Protein AF-H8I4C6-F1 (afdb_monomer_lite)

pLDDT: mean 78.13, std 14.37, range [34.28, 95.12]

Sequence (115 aa):
MIVLVKDGQMDKLTISLKEAEKTPVDGLFRRLSTGPDGLSGEEAARRLQVYGPNKMSPLLKSLLNFGRLEDFAIMALLFINVIVKYAQEKKASDACDVLKLLIYGILEREKVELM

Foldseek 3Di:
DPQQDFPNDRDDLDDDPVRVVVAPPVRVCVSVVADPVGDDPVVVVVSCVGRNDPDDDVVVVVVVVVPPCVVVVVVVVVVVVVVVVVVVVVVVVVVVVVVVVVVVVVVVVVVVVVD

Structure (mmCIF, N/CA/C/O backbone):
data_AF-H8I4C6-F1
#
_entry.id   AF-H8I4C6-F1
#
loop_
_atom_site.group_PDB
_atom_site.id
_atom_site.type_symbol
_atom_site.label_atom_id
_atom_site.label_alt_id
_atom_site.label_comp_id
_atom_site.label_asym_id
_atom_site.label_entity_id
_atom_site.label_seq_id
_atom_site.pdbx_PDB_ins_code
_atom_site.Cartn_x
_atom_site.Cartn_y
_atom_site.Cartn_z
_atom_site.occupancy
_atom_site.B_iso_or_equiv
_atom_site.auth_seq_id
_atom_site.auth_comp_id
_atom_site.auth_asym_id
_atom_site.auth_atom_id
_atom_site.pdbx_PDB_model_num
ATOM 1 N N . MET A 1 1 ? -1.612 3.651 17.427 1.00 34.28 1 MET A N 1
ATOM 2 C CA . MET A 1 1 ? -2.306 4.428 18.474 1.00 34.28 1 MET A CA 1
ATOM 3 C C . MET A 1 1 ? -3.780 4.084 18.332 1.00 34.28 1 MET A C 1
ATOM 5 O O . MET A 1 1 ? -4.310 4.363 17.268 1.00 34.28 1 MET A O 1
ATOM 9 N N . ILE A 1 2 ? -4.409 3.377 19.278 1.00 39.47 2 ILE A N 1
ATOM 10 C CA . ILE A 1 2 ? -5.869 3.181 19.219 1.00 39.47 2 ILE A CA 1
ATOM 11 C C . ILE A 1 2 ? -6.459 4.456 19.806 1.00 39.47 2 ILE A C 1
ATOM 13 O O . ILE A 1 2 ? -6.386 4.677 21.010 1.00 39.47 2 ILE A O 1
ATOM 17 N N . VAL A 1 3 ? -6.909 5.349 18.929 1.00 43.34 3 VAL A N 1
ATOM 18 C CA . VAL A 1 3 ? -7.468 6.639 19.328 1.00 43.34 3 VAL A CA 1
ATOM 19 C C . VAL A 1 3 ? -8.973 6.496 19.324 1.00 43.34 3 VAL A C 1
ATOM 21 O O . VAL A 1 3 ? -9.590 6.339 18.275 1.00 43.34 3 VAL A O 1
ATOM 24 N N . LEU A 1 4 ? -9.548 6.526 20.512 1.00 49.91 4 LEU A N 1
ATOM 25 C CA . LEU A 1 4 ? -10.977 6.630 20.707 1.00 49.91 4 LEU A CA 1
ATOM 26 C C . LEU A 1 4 ? -11.306 8.129 20.746 1.00 49.91 4 LEU A C 1
ATOM 28 O O . LEU A 1 4 ? -11.043 8.796 21.742 1.00 49.91 4 LEU A O 1
ATOM 32 N N . VAL A 1 5 ? -11.765 8.679 19.618 1.00 44.53 5 VAL A N 1
ATOM 33 C CA . VAL A 1 5 ? -12.043 10.117 19.460 1.00 44.53 5 VAL A CA 1
ATOM 34 C C . VAL A 1 5 ? -13.530 10.363 19.679 1.00 44.53 5 VAL A C 1
ATOM 36 O O . VAL A 1 5 ? -14.341 9.833 18.928 1.00 44.53 5 VAL A O 1
ATOM 39 N N . LYS A 1 6 ? -13.873 11.192 20.669 1.00 45.62 6 LYS A N 1
ATOM 40 C CA . LYS A 1 6 ? -15.201 11.794 20.819 1.00 45.62 6 LYS A CA 1
ATOM 41 C C . LYS A 1 6 ? -15.058 13.301 20.602 1.00 45.62 6 LYS A C 1
ATOM 43 O O . LYS A 1 6 ? -14.261 13.931 21.289 1.00 45.62 6 LYS A O 1
ATOM 48 N N . ASP A 1 7 ? -15.771 13.859 19.626 1.00 45.28 7 ASP A N 1
ATOM 49 C CA . ASP A 1 7 ? -15.976 15.309 19.439 1.00 45.28 7 ASP A CA 1
ATOM 50 C C . ASP A 1 7 ? -14.719 16.202 19.565 1.00 45.28 7 ASP A C 1
ATOM 52 O O . ASP A 1 7 ? -14.766 17.302 20.113 1.00 45.28 7 ASP A O 1
ATOM 56 N N . GLY A 1 8 ? -13.563 15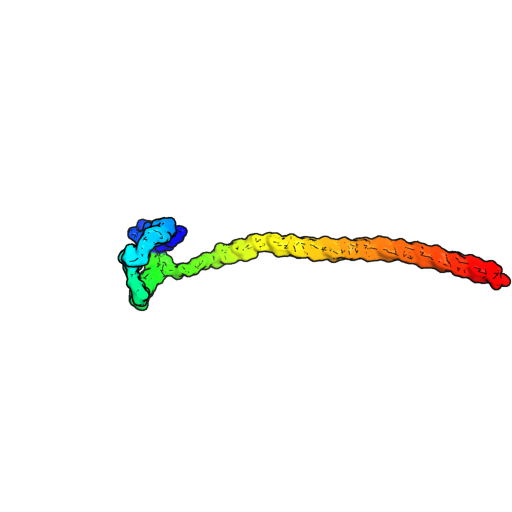.733 19.078 1.00 48.84 8 GLY A N 1
ATOM 57 C CA . GLY A 1 8 ? -12.315 16.507 19.107 1.00 48.84 8 GLY A CA 1
ATOM 58 C C . GLY A 1 8 ? -11.712 16.736 20.501 1.00 48.84 8 GLY A C 1
ATOM 59 O O . GLY A 1 8 ? -10.747 17.490 20.611 1.00 48.84 8 GLY A O 1
ATOM 60 N N . GLN A 1 9 ? -12.219 16.077 21.549 1.00 43.62 9 GLN A N 1
ATOM 61 C CA . GLN A 1 9 ? -11.643 16.111 22.894 1.00 43.62 9 GLN A CA 1
ATOM 62 C C . GLN A 1 9 ? -11.109 14.731 23.306 1.00 43.62 9 GLN A C 1
ATOM 64 O O . GLN A 1 9 ? -11.763 13.700 23.152 1.00 43.62 9 GLN A O 1
ATOM 69 N N . MET A 1 10 ? -9.867 14.716 23.800 1.00 46.31 10 MET A N 1
ATOM 70 C CA . MET A 1 10 ? -9.168 13.515 24.261 1.00 46.31 10 MET A CA 1
ATOM 71 C C . MET A 1 10 ? -9.674 13.114 25.649 1.00 46.31 10 MET A C 1
ATOM 73 O O . MET A 1 10 ? -9.198 13.677 26.632 1.00 46.31 10 MET A O 1
ATOM 77 N N . ASP A 1 11 ? -10.592 12.144 25.745 1.00 47.31 11 ASP A N 1
ATOM 78 C CA . ASP A 1 11 ? -11.107 11.699 27.046 1.00 47.31 11 ASP A CA 1
ATOM 79 C C . ASP A 1 11 ? -10.801 10.225 27.416 1.00 47.31 11 ASP A C 1
ATOM 81 O O . ASP A 1 11 ? -11.016 9.270 26.667 1.00 47.31 11 ASP A O 1
ATOM 85 N N . LYS A 1 12 ? -10.240 10.129 28.627 1.00 49.78 12 LYS A N 1
ATOM 86 C CA . LYS A 1 12 ? -9.894 9.080 29.614 1.00 49.78 12 LYS A CA 1
ATOM 87 C C . LYS A 1 12 ? -9.632 7.587 29.307 1.00 49.78 12 LYS A C 1
ATOM 89 O O . LYS A 1 12 ? -9.183 6.915 30.234 1.00 49.78 12 LYS A O 1
ATOM 94 N N . LEU A 1 13 ? -9.816 7.028 28.106 1.00 56.06 13 LEU A N 1
ATOM 95 C CA . LEU A 1 13 ? -9.527 5.589 27.844 1.00 56.06 13 LEU A CA 1
ATOM 96 C C . LEU A 1 13 ? -8.353 5.323 26.881 1.00 56.06 13 LEU A C 1
ATOM 98 O O . LEU A 1 13 ? -8.287 4.297 26.202 1.00 56.06 13 LEU A O 1
ATOM 102 N N . THR A 1 14 ? -7.390 6.236 26.826 1.00 59.62 14 THR A N 1
ATOM 103 C CA . THR A 1 14 ? -6.255 6.140 25.901 1.00 59.62 14 THR A CA 1
ATOM 104 C C . THR A 1 14 ? -5.163 5.222 26.455 1.00 59.62 14 THR A C 1
ATOM 106 O O . THR A 1 14 ? -4.281 5.673 27.181 1.00 59.62 14 THR A O 1
ATOM 109 N N . ILE A 1 15 ? -5.190 3.934 26.101 1.00 70.25 15 ILE A N 1
ATOM 110 C CA . ILE A 1 15 ? -4.038 3.038 26.302 1.00 70.25 15 ILE A CA 1
ATOM 111 C C . ILE A 1 15 ? -3.113 3.091 25.081 1.00 70.25 15 ILE A C 1
ATOM 113 O O . ILE A 1 15 ? -3.555 3.009 23.931 1.00 70.25 15 ILE A O 1
ATOM 117 N N . SER A 1 16 ? -1.807 3.226 25.308 1.00 76.62 16 SER A N 1
ATOM 118 C CA . SER A 1 16 ? -0.822 3.120 24.226 1.00 76.62 16 SER A CA 1
ATOM 119 C C . SER A 1 16 ? -0.730 1.673 23.728 1.00 76.62 16 SER A C 1
ATOM 121 O O . SER A 1 16 ? -0.839 0.741 24.517 1.00 76.62 16 SER A O 1
ATOM 123 N N . LEU A 1 17 ? -0.464 1.455 22.432 1.00 77.38 17 LEU A N 1
ATOM 124 C CA . LEU A 1 17 ? -0.286 0.099 21.878 1.00 77.38 17 LEU A CA 1
ATOM 125 C C . LEU A 1 17 ? 0.832 -0.672 22.596 1.00 77.38 17 LEU A C 1
ATOM 127 O O . LEU A 1 17 ? 0.648 -1.828 22.954 1.00 77.38 17 LEU A O 1
ATOM 131 N N . LYS A 1 18 ? 1.952 0.004 22.878 1.00 79.69 18 LYS A N 1
ATOM 132 C CA . LYS A 1 18 ? 3.095 -0.577 23.605 1.00 79.69 18 LYS A CA 1
ATOM 133 C C . LYS A 1 18 ? 2.762 -0.936 25.053 1.00 79.69 18 LYS A C 1
ATOM 135 O O . LYS A 1 18 ? 3.448 -1.741 25.671 1.00 79.69 18 LYS A O 1
ATOM 140 N N . GLU A 1 19 ? 1.764 -0.272 25.618 1.00 81.38 19 GLU A N 1
ATOM 141 C CA . GLU A 1 19 ? 1.310 -0.490 26.985 1.00 81.38 19 GLU A CA 1
ATOM 142 C C . GLU A 1 19 ? 0.271 -1.613 27.030 1.00 81.38 19 GLU A C 1
ATOM 144 O O . GLU A 1 19 ? 0.350 -2.489 27.886 1.00 81.38 19 GLU A O 1
ATOM 149 N N . ALA A 1 20 ? -0.646 -1.638 26.059 1.00 84.12 20 ALA A N 1
ATOM 150 C CA . ALA A 1 20 ? -1.619 -2.706 25.867 1.00 84.12 20 ALA A CA 1
ATOM 151 C C . ALA A 1 20 ? -0.936 -4.064 25.653 1.00 84.12 20 ALA A C 1
ATOM 153 O O . ALA A 1 20 ? -1.316 -5.034 26.293 1.00 84.12 20 ALA A O 1
ATOM 154 N N . GLU A 1 21 ? 0.118 -4.109 24.833 1.00 86.00 21 GLU A N 1
ATOM 155 C CA . GLU A 1 21 ? 0.906 -5.320 24.555 1.00 86.00 21 GLU A CA 1
ATOM 156 C C . GLU A 1 21 ? 1.509 -5.950 25.821 1.00 86.00 21 GLU A C 1
ATOM 158 O O . GLU A 1 21 ? 1.609 -7.167 25.936 1.00 86.00 21 GLU A O 1
ATOM 163 N N . LYS A 1 22 ? 1.885 -5.116 26.795 1.00 89.62 22 LYS A N 1
ATOM 164 C CA . LYS A 1 22 ? 2.483 -5.547 28.067 1.00 89.62 22 LYS A CA 1
ATOM 165 C C . LYS A 1 22 ? 1.452 -5.791 29.167 1.00 89.62 22 LYS A C 1
ATOM 167 O O . LYS A 1 22 ? 1.811 -6.269 30.241 1.00 89.62 22 LYS A O 1
ATOM 172 N N . THR A 1 23 ? 0.196 -5.413 28.943 1.00 86.75 23 THR A N 1
ATOM 173 C CA . THR A 1 23 ? -0.859 -5.524 29.950 1.00 86.75 23 THR A CA 1
ATOM 174 C C . THR A 1 23 ? -1.477 -6.922 29.873 1.00 86.75 23 THR A C 1
ATOM 176 O O . THR A 1 23 ? -1.896 -7.334 28.792 1.00 86.75 23 THR A O 1
ATOM 179 N N . PRO A 1 24 ? -1.584 -7.662 30.992 1.00 89.19 24 PRO A N 1
ATOM 180 C CA . PRO A 1 24 ? -2.271 -8.949 30.996 1.00 89.19 24 PRO A CA 1
ATOM 181 C C . PRO A 1 24 ? -3.750 -8.783 30.621 1.00 89.19 24 PRO A C 1
ATOM 183 O O . PRO A 1 24 ? -4.359 -7.741 30.880 1.00 89.19 24 PRO A O 1
ATOM 186 N N . VAL A 1 25 ? -4.337 -9.830 30.042 1.00 87.06 25 VAL A N 1
ATOM 187 C CA . VAL A 1 25 ? -5.695 -9.821 29.469 1.00 87.06 25 VAL A CA 1
ATOM 188 C C . VAL A 1 25 ? -6.751 -9.317 30.466 1.00 87.06 25 VAL A C 1
ATOM 190 O O . VAL A 1 25 ? -7.546 -8.444 30.127 1.00 87.06 25 VAL A O 1
ATOM 193 N N . ASP A 1 26 ? -6.692 -9.738 31.731 1.00 87.38 26 ASP A N 1
ATOM 194 C CA . ASP A 1 26 ? -7.621 -9.273 32.779 1.00 87.38 26 ASP A CA 1
ATOM 195 C C . ASP A 1 26 ? -7.483 -7.774 33.101 1.00 87.38 26 ASP A C 1
ATOM 197 O O . ASP A 1 26 ? -8.429 -7.100 33.523 1.00 87.38 26 ASP A O 1
ATOM 201 N N . GLY A 1 27 ? -6.277 -7.229 32.931 1.00 85.25 27 GLY A N 1
ATOM 202 C CA . GLY A 1 27 ? -6.009 -5.798 33.052 1.00 85.25 27 GLY A CA 1
ATOM 203 C C . GLY A 1 27 ? -6.590 -5.013 31.876 1.00 85.25 27 GLY A C 1
ATOM 204 O O . GLY A 1 27 ? -7.157 -3.937 32.076 1.00 85.25 27 GLY A O 1
ATOM 205 N N . LEU A 1 28 ? -6.509 -5.577 30.668 1.00 85.88 28 LEU A N 1
ATOM 206 C CA . LEU A 1 28 ? -7.124 -5.020 29.462 1.00 85.88 28 LEU A CA 1
ATOM 207 C C . LEU A 1 28 ? -8.650 -5.018 29.555 1.00 85.88 28 LEU A C 1
ATOM 209 O O . LEU A 1 28 ? -9.261 -3.998 29.247 1.00 85.88 28 LEU A O 1
ATOM 213 N N . PHE A 1 29 ? -9.260 -6.098 30.045 1.00 89.00 29 PHE A N 1
ATOM 214 C CA . PHE A 1 29 ? -10.707 -6.194 30.256 1.00 89.00 29 PHE A CA 1
ATOM 215 C C . PHE A 1 29 ? -11.243 -5.103 31.178 1.00 89.00 29 PHE A C 1
ATOM 217 O O . PHE A 1 29 ? -12.181 -4.386 30.819 1.00 89.00 29 PHE A O 1
ATOM 224 N N . ARG A 1 30 ? -10.581 -4.884 32.319 1.00 84.81 30 ARG A N 1
ATOM 225 C CA . ARG A 1 30 ? -10.939 -3.789 33.230 1.00 84.81 30 ARG A CA 1
ATOM 226 C C . ARG A 1 30 ? -10.757 -2.419 32.588 1.00 84.81 30 ARG A C 1
ATOM 228 O O . ARG A 1 30 ? -11.651 -1.584 32.676 1.00 84.81 30 ARG A O 1
ATOM 235 N N . ARG A 1 31 ? -9.626 -2.185 31.916 1.00 81.81 31 ARG A N 1
ATOM 236 C CA . ARG A 1 31 ? -9.342 -0.893 31.270 1.00 81.81 31 ARG A CA 1
ATOM 237 C C . ARG A 1 31 ? -10.298 -0.570 30.129 1.00 81.81 31 ARG A C 1
ATOM 239 O O . ARG A 1 31 ? -10.707 0.575 30.012 1.00 81.81 31 ARG A O 1
ATOM 246 N N . LEU A 1 32 ? -10.660 -1.554 29.312 1.00 84.50 32 LEU A N 1
ATOM 247 C CA . LEU A 1 32 ? -11.555 -1.392 28.162 1.00 84.50 32 LEU A CA 1
ATOM 248 C C . LEU A 1 32 ? -13.033 -1.606 28.512 1.00 84.50 32 LEU A C 1
ATOM 250 O O . LEU A 1 32 ? -13.882 -1.555 27.617 1.00 84.50 32 LEU A O 1
ATOM 254 N N . SER A 1 33 ? -13.339 -1.842 29.794 1.00 82.31 33 SER A N 1
ATOM 255 C CA . SER A 1 33 ? -14.686 -2.135 30.294 1.00 82.31 33 SER A CA 1
ATOM 256 C C . SER A 1 33 ? -15.382 -3.204 29.441 1.00 82.31 33 SER A C 1
ATOM 258 O O . SER A 1 33 ? -16.461 -2.977 28.903 1.00 82.31 33 SER A O 1
ATOM 260 N N . THR A 1 34 ? -14.705 -4.329 29.217 1.00 86.38 34 THR A N 1
ATOM 261 C CA . THR A 1 34 ? -15.199 -5.466 28.424 1.00 86.38 34 THR A CA 1
ATOM 262 C C . THR A 1 34 ? -14.824 -6.766 29.119 1.00 86.38 34 THR A C 1
ATOM 264 O O . THR A 1 34 ? -13.911 -6.777 29.939 1.00 86.38 34 THR A O 1
ATOM 267 N N . GLY A 1 35 ? -15.528 -7.851 28.812 1.00 87.38 35 GLY A N 1
ATOM 268 C CA . GLY A 1 35 ? -15.271 -9.168 29.389 1.00 87.38 35 GLY A CA 1
ATOM 269 C C . GLY A 1 35 ? -14.955 -10.232 28.337 1.00 87.38 35 GLY A C 1
ATOM 270 O O . GLY A 1 35 ? -14.929 -9.922 27.142 1.00 87.38 35 GLY A O 1
ATOM 271 N N . PRO A 1 36 ? -14.750 -11.487 28.776 1.00 85.75 36 PRO A N 1
ATOM 272 C CA . PRO A 1 36 ? -14.543 -12.630 27.886 1.00 85.75 36 PRO A CA 1
ATOM 273 C C . PRO A 1 36 ? -15.745 -12.889 26.963 1.00 85.75 36 PRO A C 1
ATOM 275 O O . PRO A 1 36 ? -15.550 -13.294 25.822 1.00 85.75 36 PRO A O 1
ATOM 278 N N . ASP A 1 37 ? -16.961 -12.564 27.412 1.00 88.88 37 ASP A N 1
ATOM 279 C CA . ASP A 1 37 ? -18.194 -12.666 26.616 1.00 88.88 37 ASP A CA 1
ATOM 280 C C . ASP A 1 37 ? -18.391 -11.484 25.641 1.00 88.88 37 ASP A C 1
ATOM 282 O O . ASP A 1 37 ? -19.366 -11.432 24.892 1.00 88.88 37 ASP A O 1
ATOM 286 N N . GLY A 1 38 ? -17.465 -10.518 25.633 1.00 87.75 38 GLY A N 1
ATOM 287 C CA . GLY A 1 38 ? -17.513 -9.331 24.782 1.00 87.75 38 GLY A CA 1
ATOM 288 C C . GLY A 1 38 ? -18.365 -8.189 25.345 1.00 87.75 38 GLY A C 1
ATOM 289 O O . GLY A 1 38 ? -18.467 -7.996 26.558 1.00 87.75 38 GLY A O 1
ATOM 290 N N . LEU A 1 39 ? -18.924 -7.377 24.441 1.00 88.38 39 LEU A N 1
ATOM 291 C CA . LEU A 1 39 ? -19.799 -6.245 24.762 1.00 88.38 39 LEU A CA 1
ATOM 292 C C . LEU A 1 39 ? -21.262 -6.622 24.530 1.00 88.38 39 LEU A C 1
ATOM 294 O O . LEU A 1 39 ? -21.582 -7.314 23.565 1.00 88.38 39 LEU A O 1
ATOM 298 N N . SER A 1 40 ? -22.163 -6.088 25.355 1.00 90.62 40 SER A N 1
ATOM 299 C CA . SER A 1 40 ? -23.596 -6.165 25.067 1.00 90.62 40 SER A CA 1
ATOM 300 C C . SER A 1 40 ? -23.947 -5.329 23.830 1.00 90.62 40 SER A C 1
ATOM 302 O O . SER A 1 40 ? -23.260 -4.357 23.505 1.00 90.62 40 SER A O 1
ATOM 304 N N . GLY A 1 41 ? -25.042 -5.673 23.143 1.00 89.69 41 GLY A N 1
ATOM 305 C CA . GLY A 1 41 ? -25.496 -4.927 21.962 1.00 89.69 41 GLY A CA 1
ATOM 306 C C . GLY A 1 41 ? -25.766 -3.445 22.251 1.00 89.69 41 GLY A C 1
ATOM 307 O O . GLY A 1 41 ? -25.414 -2.581 21.450 1.00 89.69 41 GLY A O 1
ATOM 308 N N . GLU A 1 42 ? -26.309 -3.140 23.430 1.00 90.06 42 GLU A N 1
ATOM 309 C CA . GLU A 1 42 ? -26.544 -1.769 23.900 1.00 90.06 42 GLU A CA 1
ATOM 310 C C . GLU A 1 42 ? -25.237 -0.997 24.112 1.00 90.06 42 GLU A C 1
ATOM 312 O O . GLU A 1 42 ? -25.120 0.166 23.726 1.00 90.06 42 GLU A O 1
ATOM 317 N N . GLU A 1 43 ? -24.233 -1.647 24.704 1.00 86.25 43 GLU A N 1
ATOM 318 C CA . GLU A 1 43 ? -22.933 -1.038 24.964 1.00 86.25 43 GLU A CA 1
ATOM 319 C C . GLU A 1 43 ? -22.132 -0.842 23.673 1.00 86.25 43 GLU A C 1
ATOM 321 O O . GLU A 1 43 ? -21.522 0.208 23.467 1.00 86.25 43 GLU A O 1
ATOM 326 N N . ALA A 1 44 ? -22.193 -1.803 22.753 1.00 88.06 44 ALA A N 1
ATOM 327 C CA . ALA A 1 44 ? -21.613 -1.669 21.423 1.00 88.06 44 ALA A CA 1
ATOM 328 C C . ALA A 1 44 ? -22.256 -0.510 20.638 1.00 88.06 44 ALA A C 1
ATOM 330 O O . ALA A 1 44 ? -21.539 0.285 20.027 1.00 88.06 44 ALA A O 1
ATOM 331 N N . ALA A 1 45 ? -23.585 -0.364 20.701 1.00 89.06 45 ALA A N 1
ATOM 332 C CA . ALA A 1 45 ? -24.301 0.744 20.069 1.00 89.06 45 ALA A CA 1
ATOM 333 C C . ALA A 1 45 ? -23.906 2.102 20.673 1.00 89.06 45 ALA A C 1
ATOM 335 O O . ALA A 1 45 ? -23.637 3.046 19.925 1.00 89.06 45 ALA A O 1
ATOM 336 N N . ARG A 1 46 ? -23.784 2.191 22.008 1.00 87.25 46 ARG A N 1
ATOM 337 C CA . ARG A 1 46 ? -23.270 3.392 22.690 1.00 87.25 46 ARG A CA 1
ATOM 338 C C . ARG A 1 46 ? -21.864 3.749 22.216 1.00 87.25 46 ARG A C 1
ATOM 340 O O . ARG A 1 46 ? -21.616 4.894 21.845 1.00 87.25 46 ARG A O 1
ATOM 347 N N . ARG A 1 47 ? -20.948 2.779 22.163 1.00 88.44 47 ARG A N 1
ATOM 348 C CA . ARG A 1 47 ? -19.569 3.013 21.700 1.00 88.44 47 ARG A CA 1
ATOM 349 C C . ARG A 1 47 ? -19.505 3.438 20.240 1.00 88.44 47 ARG A C 1
ATOM 351 O O . ARG A 1 47 ? -18.705 4.308 19.911 1.00 88.44 47 ARG A O 1
ATOM 358 N N . LEU A 1 48 ? -20.352 2.879 19.378 1.00 88.31 48 LEU A N 1
ATOM 359 C CA . LEU A 1 48 ? -20.404 3.259 17.967 1.00 88.31 48 LEU A CA 1
ATOM 360 C C . LEU A 1 48 ? -20.873 4.710 17.778 1.00 88.31 48 LEU A C 1
ATOM 362 O O . LEU A 1 48 ? -20.352 5.397 16.905 1.00 88.31 48 LEU A O 1
ATOM 366 N N . GLN A 1 49 ? -21.812 5.188 18.602 1.00 85.12 49 GLN A N 1
ATOM 367 C CA . GLN A 1 49 ? -22.233 6.596 18.598 1.00 85.12 49 GLN A CA 1
ATOM 368 C C . GLN A 1 49 ? -21.133 7.531 19.113 1.00 85.12 49 GLN A C 1
ATOM 370 O O . GLN A 1 49 ? -20.964 8.622 18.583 1.00 85.12 49 GLN A O 1
ATOM 375 N N . VAL A 1 50 ? -20.384 7.102 20.133 1.00 82.44 50 VAL A N 1
ATOM 376 C CA . VAL A 1 50 ? -19.352 7.926 20.779 1.00 82.44 50 VAL A CA 1
ATOM 377 C C . VAL A 1 50 ? -18.064 8.015 19.957 1.00 82.44 50 VAL A C 1
ATOM 379 O O . VAL A 1 50 ? -17.486 9.092 19.860 1.00 82.44 50 VAL A O 1
ATOM 382 N N . TYR A 1 51 ? -17.602 6.900 19.390 1.00 81.62 51 TYR A N 1
ATOM 383 C CA . TYR A 1 51 ? -16.300 6.810 18.716 1.00 81.62 51 TYR A CA 1
ATOM 384 C C . TYR A 1 51 ? -16.396 6.756 17.192 1.00 81.62 51 TYR A C 1
ATOM 386 O O . TYR A 1 51 ? -15.388 6.884 16.498 1.00 81.62 51 TYR A O 1
ATOM 394 N N . GLY A 1 52 ? -17.601 6.551 16.664 1.00 83.62 52 GLY A N 1
ATOM 395 C CA . GLY A 1 52 ? -17.826 6.385 15.240 1.00 83.62 52 GLY A CA 1
ATOM 396 C C . GLY A 1 52 ? -17.352 5.030 14.695 1.00 83.62 52 GLY A C 1
ATOM 397 O O . GLY A 1 52 ? -16.820 4.175 15.411 1.00 83.62 52 GLY A O 1
ATOM 398 N N . PRO A 1 53 ? -17.579 4.789 13.396 1.00 85.12 53 PRO A N 1
ATOM 399 C CA . PRO A 1 53 ? -17.172 3.556 12.743 1.00 85.12 53 PRO A CA 1
ATOM 400 C C . PRO A 1 53 ? -15.646 3.472 12.616 1.00 85.12 53 PRO A C 1
ATOM 402 O O . PRO A 1 53 ? -15.011 4.361 12.052 1.00 85.12 53 PRO A O 1
ATOM 405 N N . ASN A 1 54 ? -15.064 2.344 13.034 1.00 86.38 54 ASN A N 1
ATOM 406 C CA . ASN A 1 54 ? -13.648 2.036 12.812 1.00 86.38 54 ASN A CA 1
ATOM 407 C C . ASN A 1 54 ? -13.396 1.638 11.344 1.00 86.38 54 ASN A C 1
ATOM 409 O O . ASN A 1 54 ? -13.175 0.470 11.020 1.00 86.38 54 ASN A O 1
ATOM 413 N N . LYS A 1 55 ? -13.509 2.602 10.430 1.00 79.94 55 LYS A N 1
ATOM 414 C CA . LYS A 1 55 ? -13.220 2.433 9.003 1.00 79.94 55 LYS A CA 1
ATOM 415 C C . LYS A 1 55 ? -12.127 3.411 8.600 1.00 79.94 55 LYS A C 1
ATOM 417 O O . LYS A 1 55 ? -12.161 4.581 8.964 1.00 79.94 55 LYS A O 1
ATOM 422 N N . MET A 1 56 ? -11.171 2.931 7.810 1.00 70.44 56 MET A N 1
ATOM 423 C CA . MET A 1 56 ? -10.181 3.805 7.182 1.00 70.44 56 MET A CA 1
ATOM 424 C C . MET A 1 56 ? -10.873 4.779 6.229 1.00 70.44 56 MET A C 1
ATOM 426 O O . MET A 1 56 ? -11.825 4.405 5.536 1.00 70.44 56 MET A O 1
ATOM 430 N N . SER A 1 57 ? -10.380 6.017 6.177 1.00 78.44 57 SER A N 1
ATOM 431 C CA . SER A 1 57 ? -10.950 7.020 5.286 1.00 78.44 57 SER A CA 1
ATOM 432 C C . SER A 1 57 ? -10.783 6.592 3.818 1.00 78.44 57 SER A C 1
ATOM 434 O O . SER A 1 57 ? -9.743 6.037 3.438 1.00 78.44 57 SER A O 1
ATOM 436 N N . PRO A 1 58 ? -11.790 6.842 2.963 1.00 75.06 58 PRO A N 1
ATOM 437 C CA . PRO A 1 58 ? -11.713 6.501 1.543 1.00 75.06 58 PRO A CA 1
ATOM 438 C C . PRO A 1 58 ? -10.555 7.226 0.843 1.00 75.06 58 PRO A C 1
ATOM 440 O O . PRO A 1 58 ? -9.965 6.685 -0.089 1.00 75.06 58 PRO A O 1
ATOM 443 N N . LEU A 1 59 ? -10.174 8.405 1.344 1.00 74.94 59 LEU A N 1
ATOM 444 C CA . LEU A 1 59 ? -9.032 9.166 0.849 1.00 74.94 59 LEU A CA 1
ATOM 445 C C . LEU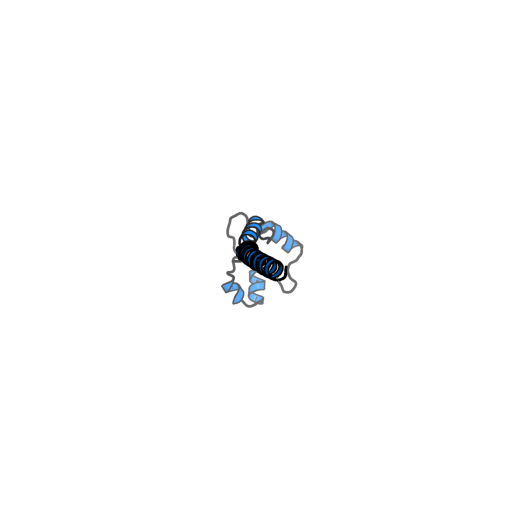 A 1 59 ? -7.708 8.416 1.066 1.00 74.94 59 LEU A C 1
ATOM 447 O O . LEU A 1 59 ? -6.929 8.280 0.128 1.00 74.94 59 LEU A O 1
ATOM 451 N N . LEU A 1 60 ? -7.478 7.861 2.264 1.00 73.44 60 LEU A N 1
ATOM 452 C CA . LEU A 1 60 ? -6.282 7.055 2.539 1.00 73.44 60 LEU A CA 1
ATOM 453 C C . LEU A 1 60 ? -6.251 5.774 1.702 1.00 73.44 60 LEU A C 1
ATOM 455 O O . LEU A 1 60 ? -5.192 5.397 1.209 1.00 73.44 60 LEU A O 1
ATOM 459 N N . LYS A 1 61 ? -7.407 5.127 1.502 1.00 74.56 61 LYS A N 1
ATOM 460 C CA . LYS A 1 61 ? -7.512 3.968 0.603 1.00 74.56 61 LYS A CA 1
ATOM 461 C C . LYS A 1 61 ? -7.117 4.315 -0.832 1.00 74.56 61 LYS A C 1
ATOM 463 O O . LYS A 1 61 ? -6.405 3.545 -1.465 1.00 74.56 61 LYS A O 1
ATOM 468 N N . SER A 1 62 ? -7.568 5.465 -1.331 1.00 70.38 62 SER A N 1
ATOM 469 C CA . SER A 1 62 ? -7.229 5.929 -2.678 1.00 70.38 62 SER A CA 1
ATOM 470 C C . SER A 1 62 ? -5.727 6.207 -2.811 1.00 70.38 62 SER A C 1
ATOM 472 O O . SER A 1 62 ? -5.085 5.714 -3.734 1.00 70.38 62 SER A O 1
ATOM 474 N N . LEU A 1 63 ? -5.132 6.904 -1.840 1.00 70.69 63 LEU A N 1
ATOM 475 C CA . LEU A 1 63 ? -3.697 7.212 -1.843 1.00 70.69 63 LEU A CA 1
ATOM 476 C C . LEU A 1 63 ? -2.811 5.960 -1.764 1.00 70.69 63 LEU A C 1
ATOM 478 O O . LEU A 1 63 ? -1.787 5.897 -2.440 1.00 70.69 63 LEU A O 1
ATOM 482 N N . LEU A 1 64 ? -3.213 4.944 -0.993 1.00 70.62 64 LEU A N 1
ATOM 483 C CA . LEU A 1 64 ? -2.473 3.683 -0.898 1.00 70.62 64 LEU A CA 1
ATOM 484 C C . LEU A 1 64 ? -2.471 2.908 -2.229 1.00 70.62 64 LEU A C 1
ATOM 486 O O . LEU A 1 64 ? -1.482 2.262 -2.561 1.00 70.62 64 LEU A O 1
ATOM 490 N N . ASN A 1 65 ? -3.540 3.020 -3.023 1.00 67.06 65 ASN A N 1
ATOM 491 C CA . ASN A 1 65 ? -3.608 2.408 -4.352 1.00 67.06 65 ASN A CA 1
ATOM 492 C C . ASN A 1 65 ? -2.741 3.137 -5.391 1.00 67.06 65 ASN A C 1
ATOM 494 O O . ASN A 1 65 ? -2.163 2.485 -6.257 1.00 67.06 65 ASN A O 1
ATOM 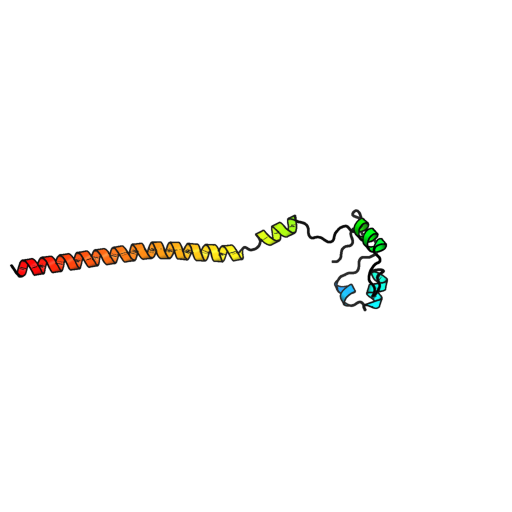498 N N . PHE A 1 66 ? -2.627 4.466 -5.309 1.00 62.72 66 PHE A N 1
ATOM 499 C CA . PHE A 1 66 ? -1.789 5.258 -6.222 1.00 62.72 66 PHE A CA 1
ATOM 500 C C . PHE A 1 66 ? -0.282 5.016 -6.030 1.00 62.72 66 PHE A C 1
ATOM 502 O O . PHE A 1 66 ? 0.500 5.247 -6.948 1.00 62.72 66 PHE A O 1
ATOM 509 N N . GLY A 1 67 ? 0.131 4.532 -4.856 1.00 57.84 67 GLY A N 1
ATOM 510 C CA . GLY A 1 67 ? 1.532 4.291 -4.503 1.00 57.84 67 GLY A CA 1
ATOM 511 C C . GLY A 1 67 ? 2.162 3.016 -5.074 1.00 57.84 67 GLY A C 1
ATO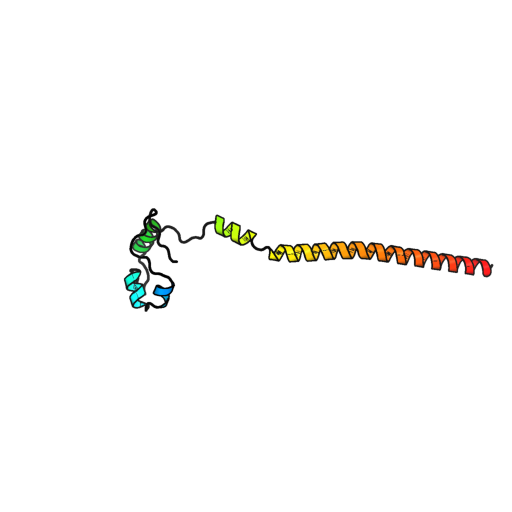M 512 O O . GLY A 1 67 ? 3.339 2.780 -4.810 1.00 57.84 67 GLY A O 1
ATOM 513 N N . ARG A 1 68 ? 1.444 2.197 -5.860 1.00 64.06 68 ARG A N 1
ATOM 514 C CA . ARG A 1 68 ? 2.003 1.005 -6.536 1.00 64.06 68 ARG A CA 1
ATOM 515 C C . ARG A 1 68 ? 2.879 1.379 -7.739 1.00 64.06 68 ARG A C 1
ATOM 517 O O . ARG A 1 68 ? 2.690 0.891 -8.851 1.00 64.06 68 ARG A O 1
ATOM 524 N N . LEU A 1 69 ? 3.866 2.249 -7.521 1.00 59.56 69 LEU A N 1
ATOM 525 C CA . LEU A 1 69 ? 4.787 2.691 -8.567 1.00 59.56 69 LEU A CA 1
ATOM 526 C C . LEU A 1 69 ? 5.581 1.526 -9.199 1.00 59.56 69 LEU A C 1
ATOM 528 O O . LEU A 1 69 ? 6.094 1.649 -10.308 1.00 59.56 69 LEU A O 1
ATOM 532 N N . GLU A 1 70 ? 5.631 0.380 -8.517 1.00 67.19 70 GLU A N 1
ATOM 533 C CA . GLU A 1 70 ? 6.193 -0.890 -8.989 1.00 67.19 70 GLU A CA 1
ATOM 534 C C . GLU A 1 70 ? 5.552 -1.371 -10.302 1.00 67.19 70 GLU A C 1
ATOM 536 O O . GLU A 1 70 ? 6.244 -1.912 -11.167 1.00 67.19 70 GLU A O 1
ATOM 541 N N . ASP A 1 71 ? 4.263 -1.090 -10.520 1.00 71.19 71 ASP A N 1
ATOM 542 C CA . ASP A 1 71 ? 3.576 -1.479 -11.754 1.00 71.19 71 ASP A CA 1
ATOM 543 C C . ASP A 1 71 ? 4.060 -0.658 -12.970 1.00 71.19 71 ASP A C 1
ATOM 545 O O . ASP A 1 71 ? 4.017 -1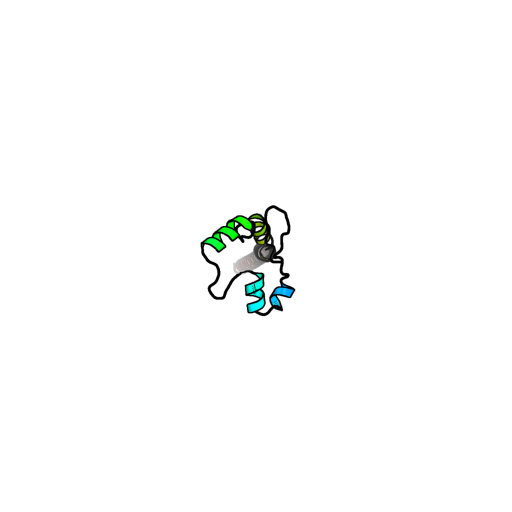.144 -14.105 1.00 71.19 71 ASP A O 1
ATOM 549 N N . PHE A 1 72 ? 4.596 0.556 -12.762 1.00 81.12 72 PHE A N 1
ATOM 550 C CA . PHE A 1 72 ? 5.184 1.345 -13.854 1.00 81.12 72 PHE A CA 1
ATOM 551 C C . PHE A 1 72 ? 6.474 0.724 -14.378 1.00 81.12 72 PHE A C 1
ATOM 553 O O . PHE A 1 72 ? 6.734 0.809 -15.577 1.00 81.12 72 PHE A O 1
ATOM 560 N N . ALA A 1 73 ? 7.265 0.072 -13.522 1.00 84.62 73 ALA A N 1
ATOM 561 C CA . ALA A 1 73 ? 8.483 -0.605 -13.956 1.00 84.62 73 ALA A CA 1
ATOM 562 C C . ALA A 1 73 ? 8.159 -1.763 -14.912 1.00 84.62 73 ALA A C 1
ATOM 564 O O . ALA A 1 73 ? 8.824 -1.925 -15.935 1.00 84.62 73 ALA A O 1
ATOM 565 N N . ILE A 1 74 ? 7.089 -2.516 -14.631 1.00 85.81 74 ILE A N 1
ATOM 566 C CA . ILE A 1 74 ? 6.600 -3.591 -15.505 1.00 85.81 74 ILE A CA 1
ATOM 567 C C . ILE A 1 74 ? 6.089 -3.010 -16.829 1.00 85.81 74 ILE A C 1
ATOM 569 O O . ILE A 1 74 ? 6.451 -3.501 -17.899 1.00 85.81 74 ILE A O 1
ATOM 573 N N . MET A 1 75 ? 5.292 -1.938 -16.780 1.00 86.69 75 MET A N 1
ATOM 574 C CA . MET A 1 75 ? 4.795 -1.269 -17.986 1.00 86.69 75 MET A CA 1
ATOM 575 C C . MET A 1 75 ? 5.942 -0.739 -18.859 1.00 86.69 75 MET A C 1
ATOM 577 O O . MET A 1 75 ? 5.939 -0.956 -20.070 1.00 86.69 75 MET A O 1
ATOM 581 N N . ALA A 1 76 ? 6.948 -0.104 -18.252 1.00 90.69 76 ALA A N 1
ATOM 582 C CA . ALA A 1 76 ? 8.131 0.398 -18.943 1.00 90.69 76 ALA A CA 1
ATOM 583 C C . ALA A 1 76 ? 8.964 -0.739 -19.553 1.00 90.69 76 ALA A C 1
ATOM 585 O O . ALA A 1 76 ? 9.368 -0.640 -20.710 1.00 90.69 76 ALA A O 1
ATOM 586 N N . LEU A 1 77 ? 9.163 -1.842 -18.823 1.00 90.12 77 LEU A N 1
ATOM 587 C CA . LEU A 1 77 ? 9.864 -3.030 -19.316 1.00 90.12 77 LEU A CA 1
ATOM 588 C C . LEU A 1 77 ? 9.183 -3.606 -20.566 1.00 90.12 77 LEU A C 1
ATOM 590 O O . LEU A 1 77 ? 9.848 -3.895 -21.560 1.00 90.12 77 LEU A O 1
ATOM 594 N N . LEU A 1 78 ? 7.853 -3.732 -20.544 1.00 91.62 78 LEU A N 1
ATOM 595 C CA . LEU A 1 78 ? 7.083 -4.198 -21.698 1.00 91.62 78 LEU A CA 1
ATOM 596 C C . LEU A 1 78 ? 7.199 -3.235 -22.885 1.00 91.62 78 LEU A C 1
ATOM 598 O O . LEU A 1 78 ? 7.414 -3.680 -24.011 1.00 91.62 78 LEU A O 1
ATOM 602 N N . PHE A 1 79 ? 7.119 -1.926 -22.642 1.00 94.75 79 PHE A N 1
ATOM 603 C CA . PHE A 1 79 ? 7.235 -0.912 -23.692 1.00 94.75 79 PHE A CA 1
ATOM 604 C C . PHE A 1 79 ? 8.618 -0.917 -24.351 1.00 94.75 79 PHE A C 1
ATOM 606 O O . PHE A 1 79 ? 8.719 -0.914 -25.578 1.00 94.75 79 PHE A O 1
ATOM 613 N N . ILE A 1 80 ? 9.684 -0.987 -23.548 1.00 94.94 80 ILE A N 1
ATOM 614 C CA . ILE A 1 80 ? 11.065 -1.085 -24.036 1.00 94.94 80 ILE A CA 1
ATOM 615 C C . ILE A 1 80 ? 11.231 -2.352 -24.877 1.00 94.94 80 ILE A C 1
ATOM 617 O O . ILE A 1 80 ? 11.775 -2.278 -25.976 1.00 94.94 80 ILE A O 1
ATOM 621 N N . ASN A 1 81 ? 10.706 -3.492 -24.421 1.00 93.44 81 ASN A N 1
ATOM 622 C CA . ASN A 1 81 ? 10.775 -4.746 -25.170 1.00 93.44 81 ASN A CA 1
ATOM 623 C C . ASN A 1 81 ? 10.059 -4.656 -26.526 1.00 93.44 81 ASN A C 1
ATOM 625 O O . ASN A 1 81 ? 10.592 -5.132 -27.528 1.00 93.44 81 ASN A O 1
ATOM 629 N N . VAL A 1 82 ? 8.887 -4.015 -26.586 1.00 94.56 82 VAL A N 1
ATOM 630 C CA . VAL A 1 82 ? 8.156 -3.793 -27.846 1.00 94.56 82 VAL A CA 1
ATOM 631 C C . VAL A 1 82 ? 8.940 -2.873 -28.787 1.00 94.56 82 VAL A C 1
ATOM 633 O O . VAL A 1 82 ? 9.087 -3.191 -29.967 1.00 94.56 82 VAL A O 1
ATOM 636 N N . ILE A 1 83 ? 9.490 -1.768 -28.276 1.00 95.12 83 ILE A N 1
ATOM 637 C CA . ILE A 1 83 ? 10.267 -0.806 -29.073 1.00 95.12 83 ILE A CA 1
ATOM 638 C C . ILE A 1 83 ? 11.550 -1.444 -29.612 1.00 95.12 83 ILE A C 1
ATOM 640 O O . ILE A 1 83 ? 11.829 -1.344 -30.807 1.00 95.12 83 ILE A O 1
ATOM 644 N N . VAL A 1 84 ? 12.330 -2.106 -28.751 1.00 92.69 84 VAL A N 1
ATOM 645 C CA . VAL A 1 84 ? 13.589 -2.759 -29.136 1.00 92.69 84 VAL A CA 1
ATOM 646 C C . VAL A 1 84 ? 13.325 -3.837 -30.178 1.00 92.69 84 VAL A C 1
ATOM 648 O O . VAL A 1 84 ? 14.030 -3.878 -31.185 1.00 92.69 84 VAL A O 1
ATOM 651 N N . LYS A 1 85 ? 12.279 -4.651 -29.986 1.00 87.38 85 LYS A N 1
ATOM 652 C CA . LYS A 1 85 ? 11.874 -5.672 -30.955 1.00 87.38 85 LYS A CA 1
ATOM 653 C C . LYS A 1 85 ? 11.567 -5.053 -32.318 1.00 87.38 85 LYS A C 1
ATOM 655 O O . LYS A 1 85 ? 12.142 -5.475 -33.316 1.00 87.38 85 LYS A O 1
ATOM 660 N N . TYR A 1 86 ? 10.732 -4.015 -32.353 1.00 91.44 86 TYR A N 1
ATOM 661 C CA . TYR A 1 86 ? 10.369 -3.340 -33.600 1.00 91.44 86 TYR A CA 1
ATOM 662 C C . TYR A 1 86 ? 11.583 -2.700 -34.296 1.00 91.44 86 TYR A C 1
ATOM 664 O O . TYR A 1 86 ? 11.731 -2.782 -35.515 1.00 91.44 86 TYR A O 1
ATOM 672 N N . ALA A 1 87 ? 12.491 -2.090 -33.529 1.00 88.25 87 ALA A N 1
ATOM 673 C CA . ALA A 1 87 ? 13.697 -1.472 -34.071 1.00 88.25 87 ALA A CA 1
ATOM 674 C C . ALA A 1 87 ? 14.713 -2.501 -34.602 1.00 88.25 87 ALA A C 1
ATOM 676 O O . ALA A 1 87 ? 15.352 -2.259 -35.627 1.00 88.25 87 ALA A O 1
ATOM 677 N N . GLN A 1 88 ? 14.878 -3.639 -33.921 1.00 83.62 88 GLN A N 1
ATOM 678 C CA . GLN A 1 88 ? 15.771 -4.717 -34.356 1.00 83.62 88 GLN A CA 1
ATOM 679 C C . GLN A 1 88 ? 15.248 -5.426 -35.604 1.00 83.62 88 GLN A C 1
ATOM 681 O O . GLN A 1 88 ? 16.032 -5.713 -36.506 1.00 83.62 88 GLN A O 1
ATOM 686 N N . GLU A 1 89 ? 13.938 -5.652 -35.686 1.00 78.75 89 GLU A N 1
ATOM 687 C CA . GLU A 1 89 ? 13.300 -6.290 -36.839 1.00 78.75 89 GLU A CA 1
ATOM 688 C C . GLU A 1 89 ? 13.520 -5.481 -38.125 1.00 78.75 89 GLU A C 1
ATOM 690 O O . GLU A 1 89 ? 13.882 -6.049 -39.155 1.00 78.75 89 GLU A O 1
ATOM 695 N N . LYS A 1 90 ? 13.446 -4.143 -38.050 1.00 78.19 90 LYS A N 1
ATOM 696 C CA . LYS A 1 90 ? 13.775 -3.283 -39.198 1.00 78.19 90 LYS A CA 1
ATOM 697 C C . LYS A 1 90 ? 15.236 -3.395 -39.633 1.00 78.19 90 LYS A C 1
ATOM 699 O O . LYS A 1 90 ? 15.503 -3.569 -40.815 1.00 78.19 90 LYS A O 1
ATOM 704 N N . LYS A 1 91 ? 16.183 -3.359 -38.689 1.00 79.12 91 LYS A N 1
ATOM 705 C CA . LYS A 1 91 ? 17.620 -3.453 -39.013 1.00 79.12 91 LYS A CA 1
ATOM 706 C C . LYS A 1 91 ? 18.011 -4.818 -39.585 1.00 79.12 91 LYS A C 1
ATOM 708 O O . LYS A 1 91 ? 18.888 -4.892 -40.441 1.00 79.12 91 LYS A O 1
ATOM 713 N N . ALA A 1 92 ? 17.384 -5.893 -39.108 1.00 73.88 92 ALA A N 1
ATOM 714 C CA . ALA A 1 92 ? 17.621 -7.239 -39.620 1.00 73.88 92 ALA A CA 1
ATOM 715 C C . ALA A 1 92 ? 17.063 -7.421 -41.044 1.00 73.88 92 ALA A C 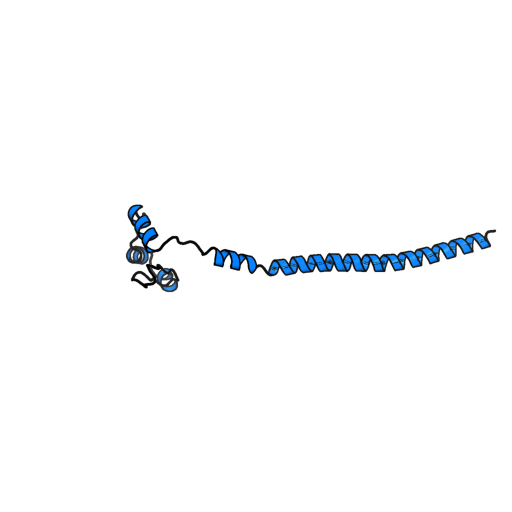1
ATOM 717 O O . ALA A 1 92 ? 17.687 -8.110 -41.853 1.00 73.88 92 ALA A O 1
ATOM 718 N N . SER A 1 93 ? 15.933 -6.778 -41.363 1.00 76.56 93 SER A N 1
ATOM 719 C CA . SER A 1 93 ? 15.349 -6.811 -42.711 1.00 76.56 93 SER A CA 1
ATOM 720 C C . SER A 1 93 ? 16.281 -6.189 -43.750 1.00 76.56 93 SER A C 1
ATOM 722 O O . SER A 1 93 ? 16.564 -6.829 -44.760 1.00 76.56 93 SER A O 1
ATOM 724 N N . ASP A 1 94 ? 16.840 -5.007 -43.470 1.00 81.62 94 ASP A N 1
ATOM 725 C CA . ASP A 1 94 ? 17.708 -4.290 -44.415 1.00 81.62 94 ASP A CA 1
ATOM 726 C C . ASP A 1 94 ? 18.939 -5.124 -44.819 1.00 81.62 94 ASP A C 1
ATOM 728 O O . ASP A 1 94 ? 19.303 -5.200 -45.994 1.00 81.62 94 ASP A O 1
ATOM 732 N N . ALA A 1 95 ? 19.562 -5.816 -43.858 1.00 78.38 95 ALA A N 1
ATOM 733 C CA . ALA A 1 95 ? 20.701 -6.694 -44.129 1.00 78.38 95 ALA A CA 1
ATOM 734 C C . ALA A 1 95 ? 20.308 -7.932 -44.957 1.00 78.38 95 ALA A C 1
ATOM 736 O O . ALA A 1 95 ? 21.071 -8.378 -45.818 1.00 78.38 95 ALA A O 1
ATOM 737 N N . CYS A 1 96 ? 19.113 -8.480 -44.719 1.00 78.94 96 CYS A N 1
ATOM 738 C CA . CYS A 1 96 ? 18.585 -9.610 -45.480 1.00 78.94 96 CYS A CA 1
ATOM 739 C C . CYS A 1 96 ? 18.293 -9.219 -46.935 1.00 78.94 96 CYS A C 1
ATOM 741 O O . CYS A 1 96 ? 18.581 -9.988 -47.853 1.00 78.94 96 CYS A O 1
ATOM 743 N N . ASP A 1 97 ? 17.773 -8.015 -47.161 1.00 85.38 97 ASP A N 1
ATOM 744 C CA . ASP A 1 97 ? 17.433 -7.537 -48.499 1.00 85.38 97 ASP A CA 1
ATOM 745 C C . ASP A 1 97 ? 18.682 -7.223 -49.330 1.00 85.38 97 ASP A C 1
ATOM 747 O O . ASP A 1 97 ? 18.747 -7.602 -50.500 1.00 85.38 97 ASP A O 1
ATOM 751 N N . VAL A 1 98 ? 19.733 -6.668 -48.715 1.00 86.69 98 VAL A N 1
ATOM 752 C CA . VAL A 1 98 ? 21.048 -6.527 -49.367 1.00 86.69 98 VAL A CA 1
ATOM 753 C C . VAL A 1 98 ? 21.618 -7.892 -49.761 1.00 86.69 98 VAL A C 1
ATOM 755 O O . VAL A 1 98 ? 22.104 -8.058 -50.880 1.00 86.69 98 VAL A O 1
ATOM 758 N N . LEU A 1 99 ? 21.527 -8.894 -48.883 1.00 86.25 99 LEU A N 1
ATOM 759 C CA . LEU A 1 99 ? 22.029 -10.235 -49.184 1.00 86.25 99 LEU A CA 1
ATOM 760 C C . LEU A 1 99 ? 21.253 -10.896 -50.334 1.00 86.25 99 LEU A C 1
ATOM 762 O O . LEU A 1 99 ? 21.864 -11.495 -51.218 1.00 86.25 99 LEU A O 1
ATOM 766 N N . LYS A 1 100 ? 19.921 -10.747 -50.372 1.00 90.62 100 LYS A N 1
ATOM 767 C CA . LYS A 1 100 ? 19.097 -11.227 -51.494 1.00 90.62 100 LYS A CA 1
ATOM 768 C C . LYS A 1 100 ? 19.510 -10.568 -52.806 1.00 90.62 100 LYS A C 1
ATOM 770 O O . LYS A 1 100 ? 19.643 -11.266 -53.805 1.00 90.62 100 LYS A O 1
ATOM 775 N N . LEU A 1 101 ? 19.740 -9.254 -52.806 1.00 86.31 101 LEU A N 1
ATOM 776 C CA . LEU A 1 101 ? 20.177 -8.524 -53.999 1.00 86.31 101 LEU A CA 1
ATOM 777 C C . LEU A 1 101 ? 21.533 -9.023 -54.514 1.00 86.31 101 LEU A C 1
ATOM 779 O O . LEU A 1 101 ? 21.697 -9.192 -55.721 1.00 86.31 101 LEU A O 1
ATOM 783 N N . LEU A 1 102 ? 22.476 -9.321 -53.614 1.00 89.94 102 LEU A N 1
ATOM 784 C CA . LEU A 1 102 ? 23.759 -9.915 -53.994 1.00 89.94 102 LEU A CA 1
ATOM 785 C C . LEU A 1 102 ? 23.579 -11.302 -54.624 1.00 89.94 102 LEU A C 1
ATOM 787 O O . LEU A 1 102 ? 24.159 -11.570 -55.672 1.00 89.94 102 LEU A O 1
ATOM 791 N N . ILE A 1 103 ? 22.743 -12.162 -54.037 1.00 91.31 103 ILE A N 1
ATOM 792 C CA . ILE A 1 103 ? 22.485 -13.512 -54.562 1.00 91.31 103 ILE A CA 1
ATOM 793 C C . ILE A 1 103 ? 21.810 -13.458 -55.941 1.00 91.31 103 ILE A C 1
ATOM 795 O O . ILE A 1 103 ? 22.245 -14.160 -56.852 1.00 91.31 103 ILE A O 1
ATOM 799 N N . TYR A 1 104 ? 20.800 -12.601 -56.132 1.00 90.81 104 TYR A N 1
ATOM 800 C CA . TYR A 1 104 ? 20.163 -12.411 -57.442 1.00 90.81 104 TYR A CA 1
ATOM 801 C C . TYR A 1 104 ? 21.160 -11.927 -58.501 1.00 90.81 104 TYR A C 1
ATOM 803 O O . TYR A 1 104 ? 21.145 -12.424 -59.624 1.00 90.81 104 TYR A O 1
ATOM 811 N N . GLY A 1 105 ? 22.057 -11.003 -58.144 1.00 90.06 105 GLY A N 1
ATOM 812 C CA . GLY A 1 105 ? 23.097 -10.525 -59.055 1.00 90.06 105 GLY A CA 1
ATOM 813 C C . GLY A 1 105 ? 24.102 -11.609 -59.459 1.00 90.06 105 GLY A C 1
ATOM 814 O O . GLY A 1 105 ? 24.542 -11.629 -60.607 1.00 90.06 105 GLY A O 1
ATOM 815 N N . ILE A 1 106 ? 24.449 -12.522 -58.545 1.00 90.50 106 ILE A N 1
ATOM 816 C CA . ILE A 1 106 ? 25.345 -13.656 -58.832 1.00 90.50 106 ILE A CA 1
ATOM 817 C C . ILE A 1 106 ? 24.657 -14.667 -59.758 1.00 90.50 106 ILE A C 1
ATOM 819 O O . ILE A 1 106 ? 25.253 -15.079 -60.750 1.00 90.50 106 ILE A O 1
ATOM 823 N N . LEU A 1 107 ? 23.394 -15.008 -59.489 1.00 88.06 107 LEU A N 1
ATOM 824 C CA . LEU A 1 107 ? 22.617 -15.934 -60.322 1.00 88.06 107 LEU A CA 1
ATOM 825 C C . LEU A 1 107 ? 22.414 -15.408 -61.749 1.00 88.06 107 LEU A C 1
ATOM 827 O O . LEU A 1 107 ? 22.505 -16.171 -62.708 1.00 88.06 107 LEU A O 1
ATOM 831 N N . GLU A 1 108 ? 22.174 -14.105 -61.910 1.00 88.25 108 GLU A N 1
ATOM 832 C CA . GLU A 1 108 ? 22.020 -13.501 -63.238 1.00 88.25 108 GLU A CA 1
ATOM 833 C C . GLU A 1 108 ? 23.344 -13.513 -64.023 1.00 88.25 108 GLU A C 1
ATOM 835 O O . GLU A 1 108 ? 23.350 -13.729 -65.231 1.00 88.25 108 GLU A O 1
ATOM 840 N N . ARG A 1 109 ? 24.484 -13.345 -63.338 1.00 83.06 109 ARG A N 1
ATOM 841 C CA . ARG A 1 109 ? 25.824 -13.429 -63.946 1.00 83.06 109 ARG A CA 1
ATOM 842 C C . ARG A 1 109 ? 26.157 -14.847 -64.405 1.00 83.06 109 ARG A C 1
ATOM 844 O O . ARG A 1 109 ? 26.670 -15.008 -65.506 1.00 83.06 109 ARG A O 1
ATOM 851 N N . GLU A 1 110 ? 25.821 -15.852 -63.603 1.00 84.69 110 GLU A N 1
ATOM 852 C CA . GLU A 1 110 ? 26.007 -17.264 -63.957 1.00 84.69 110 GLU A CA 1
ATOM 853 C C . GLU A 1 110 ? 25.151 -17.653 -65.175 1.00 84.69 110 GLU A C 1
ATOM 855 O O . GLU A 1 110 ? 25.632 -18.295 -66.105 1.00 84.69 110 GLU A O 1
ATOM 860 N N . LYS A 1 111 ? 23.899 -17.184 -65.236 1.00 76.31 111 LYS A N 1
ATOM 861 C CA . LYS A 1 111 ? 22.984 -17.465 -66.352 1.00 76.31 111 LYS A CA 1
ATOM 862 C C . LYS A 1 111 ? 23.437 -16.861 -67.690 1.00 76.31 111 LYS A C 1
ATOM 864 O O . LYS A 1 111 ? 23.131 -17.434 -68.731 1.00 76.31 111 LYS A O 1
ATOM 869 N N . VAL A 1 112 ? 24.150 -15.732 -67.665 1.00 73.12 112 VAL A N 1
ATOM 870 C CA . VAL A 1 112 ? 24.722 -15.083 -68.861 1.00 73.12 112 VAL A CA 1
ATOM 871 C C . VAL A 1 112 ? 25.991 -15.789 -69.352 1.00 73.12 112 VAL A C 1
ATOM 873 O O . VAL A 1 112 ? 26.223 -15.807 -70.552 1.00 73.12 112 VAL A O 1
ATOM 876 N N . GLU A 1 113 ? 26.798 -16.391 -68.471 1.00 73.38 113 GLU A N 1
ATOM 877 C CA . GLU A 1 113 ? 27.972 -17.183 -68.893 1.00 73.38 113 GLU A CA 1
ATOM 878 C C . GLU A 1 113 ? 27.613 -18.578 -69.436 1.00 73.38 113 GLU A C 1
ATOM 880 O O . GLU A 1 113 ? 28.400 -19.176 -70.168 1.00 73.38 113 GLU A O 1
ATOM 885 N N . LEU A 1 114 ? 26.431 -19.100 -69.096 1.00 64.50 114 LEU A N 1
ATOM 886 C CA . LEU A 1 114 ? 25.916 -20.391 -69.574 1.00 64.50 114 LEU A CA 1
ATOM 887 C C . LEU A 1 114 ? 25.152 -20.313 -70.914 1.00 64.50 114 LEU A C 1
ATOM 889 O O . LEU A 1 114 ? 24.616 -21.335 -71.353 1.00 64.50 114 LEU A O 1
ATOM 893 N N . MET A 1 115 ? 25.090 -19.138 -71.552 1.00 55.69 115 MET A N 1
ATOM 894 C CA . MET A 1 115 ? 24.368 -18.871 -72.807 1.00 55.69 115 MET A CA 1
ATOM 895 C C . MET A 1 115 ? 25.327 -18.483 -73.933 1.00 55.69 115 MET A C 1
ATOM 897 O O . MET A 1 115 ? 25.118 -18.984 -75.061 1.00 55.69 115 MET A O 1
#

InterPro domains:
  IPR004014 Cation-transporting P-type ATPase, N-terminal [PF00690] (22-79)
  IPR023298 P-type ATPase, transmembrane domain superfamily [SSF81665] (20-102)

Radius of gyration: 36.99 Å; chains: 1; bounding box: 54×37×106 Å

Secondary structure (DSSP, 8-state):
-----BTTB--S----HHHHTTS-HHHHHHHTT-BTTB--HHHHHHHHHHH------HHHHHHHHHT-THHHHHHHHHHHHHHHHHHHHHHHHHHHHHHHHHHHHHHHHHHHHT-

Organism: Methanocella conradii (strain DSM 24694 / JCM 17849 / CGMCC 1.5162 / HZ254) (NCBI:txid1041930)